Protein 4DUI (pdb70)

Structure (mmCIF, N/CA/C/O backbone):
data_4DUI
#
_entry.id   4DUI
#
_cell.length_a   43.400
_cell.length_b   43.400
_cell.length_c   143.120
_cell.angle_alpha   90.00
_cell.angle_beta   90.00
_cell.angle_gamma   90.00
#
_symmetry.space_group_name_H-M   'P 41 21 2'
#
loop_
_entity.id
_entity.type
_entity.pdbx_description
1 polymer 'DESIGNED ANKYRIN REPEAT PROTEIN (DARPIN) D1'
2 non-polymer (4S)-2-METHYL-2,4-PENTANEDIOL
3 non-polymer (4R)-2-METHYLPENTANE-2,4-DIOL
4 water water
#
loop_
_atom_site.group_PDB
_atom_site.id
_atom_site.type_symbol
_atom_site.label_atom_id
_atom_site.label_alt_id
_atom_site.label_comp_id
_atom_site.label_asym_id
_atom_site.label_entity_id
_atom_site.label_seq_id
_atom_site.pdbx_PDB_ins_code
_atom_site.Cartn_x
_atom_site.Cartn_y
_atom_site.Cartn_z
_atom_site.occupancy
_atom_site.B_iso_or_equiv
_atom_site.auth_seq_id
_atom_site.auth_comp_id
_atom_site.auth_asym_id
_atom_site.auth_atom_id
_atom_site.pdbx_PDB_model_num
ATOM 1 N N . HIS A 1 5 ? -3.075 34.890 -32.330 1.00 18.48 5 HIS A N 1
ATOM 2 C CA . HIS A 1 5 ? -4.169 34.838 -31.354 1.00 16.04 5 HIS A CA 1
ATOM 3 C C . HIS A 1 5 ? -4.912 33.497 -31.433 1.00 12.41 5 HIS A C 1
ATOM 4 O O . HIS A 1 5 ? -6.124 33.428 -31.331 1.00 12.14 5 HIS A O 1
ATOM 18 N N . HIS A 1 6 ? -4.161 32.434 -31.606 1.00 11.74 6 HIS A N 1
ATOM 19 C CA . HIS A 1 6 ? -4.724 31.088 -31.531 1.00 10.86 6 HIS A CA 1
ATOM 20 C C . HIS A 1 6 ? -4.749 30.585 -30.117 1.00 12.35 6 HIS A C 1
ATOM 21 O O . HIS A 1 6 ? -3.753 30.636 -29.426 1.00 15.49 6 HIS A O 1
ATOM 36 N N . HIS A 1 7 ? -5.886 30.082 -29.687 1.00 10.99 7 HIS A N 1
ATOM 37 C CA . HIS A 1 7 ? -6.026 29.475 -28.377 1.00 9.93 7 HIS A CA 1
ATOM 38 C C . HIS A 1 7 ? -5.954 27.947 -28.495 1.00 11.11 7 HIS A C 1
ATOM 39 O O . HIS A 1 7 ? -6.135 27.439 -29.571 1.00 9.93 7 HIS A O 1
ATOM 54 N N . HIS A 1 8 ? -5.717 27.257 -27.386 1.00 11.12 8 HIS A N 1
ATOM 55 C CA . HIS A 1 8 ? -5.401 25.827 -27.413 1.00 11.06 8 HIS A CA 1
ATOM 56 C C . HIS A 1 8 ? -6.013 25.130 -26.218 1.00 12.62 8 HIS A C 1
ATOM 57 O O . HIS A 1 8 ? -6.298 25.754 -25.187 1.00 14.18 8 HIS A O 1
ATOM 72 N N . HIS A 1 9 ? -6.181 23.817 -26.337 1.00 12.67 9 HIS A N 1
ATOM 73 C CA . HIS A 1 9 ? -6.573 23.001 -25.200 1.00 13.24 9 HIS A CA 1
ATOM 74 C C . HIS A 1 9 ? -5.554 23.139 -24.092 1.00 14.20 9 HIS A C 1
ATOM 75 O O . HIS A 1 9 ? -4.394 23.479 -24.328 1.00 15.83 9 HIS A O 1
ATOM 90 N N . HIS A 1 10 ? -5.999 22.849 -22.880 1.00 13.90 10 HIS A N 1
ATOM 91 C CA A HIS A 1 10 ? -5.133 22.897 -21.713 0.17 14.80 10 HIS A CA 1
ATOM 92 C CA B HIS A 1 10 ? -5.132 22.896 -21.718 0.83 14.59 10 HIS A CA 1
ATOM 93 C C . HIS A 1 10 ? -4.649 21.493 -21.364 1.00 13.96 10 HIS A C 1
ATOM 94 O O . HIS A 1 10 ? -5.337 20.738 -20.678 1.00 14.57 10 HIS A O 1
ATOM 121 N N . GLY A 1 11 ? -3.455 21.156 -21.848 1.00 15.00 11 GLY A N 1
ATOM 122 C CA . GLY A 1 11 ? -2.922 19.809 -21.742 1.00 14.50 11 GLY A CA 1
ATOM 123 C C . GLY A 1 11 ? -2.873 19.261 -20.330 1.00 14.71 11 GLY A C 1
ATOM 124 O O . GLY A 1 11 ? -3.218 18.092 -20.104 1.00 15.19 11 GLY A O 1
ATOM 128 N N . SER A 1 12 ? -2.423 20.072 -19.378 1.00 15.52 12 SER A N 1
ATOM 129 C CA . SER A 1 12 ? -2.341 19.614 -17.994 1.00 17.82 12 SER A CA 1
ATOM 130 C C . SER A 1 12 ? -3.709 19.241 -17.483 1.00 15.49 12 SER A C 1
ATOM 131 O O . SER A 1 12 ? -3.890 18.220 -16.833 1.00 15.98 12 SER A O 1
ATOM 139 N N . ASP A 1 13 ? -4.681 20.092 -17.775 1.00 14.15 13 ASP A N 1
ATOM 140 C CA . ASP A 1 13 ? -6.015 19.814 -17.341 1.00 14.10 13 ASP A CA 1
ATOM 141 C C . ASP A 1 13 ? -6.617 18.555 -17.988 1.00 13.24 13 ASP A C 1
ATOM 142 O O . ASP A 1 13 ? -7.297 17.772 -17.311 1.00 13.72 13 ASP A O 1
ATOM 151 N N . LEU A 1 14 ? -6.393 18.357 -19.288 1.00 11.60 14 LEU A N 1
ATOM 152 C CA . LEU A 1 14 ? -6.849 17.110 -19.922 1.00 11.80 14 LEU A CA 1
ATOM 153 C C . LEU A 1 14 ? -6.195 15.887 -19.305 1.00 10.93 14 LEU A C 1
ATOM 154 O O . LEU A 1 14 ? -6.846 14.861 -19.152 1.00 10.71 14 LEU A O 1
ATOM 170 N N . GLY A 1 15 ? -4.914 15.997 -18.939 1.00 10.58 15 GLY A N 1
ATOM 171 C CA . GLY A 1 15 ? -4.257 14.894 -18.241 1.00 10.58 15 GLY A CA 1
ATOM 172 C C . GLY A 1 15 ? -4.912 14.580 -16.905 1.00 10.17 15 GLY A C 1
ATOM 173 O O . GLY A 1 15 ? -5.097 13.402 -16.563 1.00 10.95 15 GLY A O 1
ATOM 177 N N . LYS A 1 16 ? -5.251 15.618 -16.143 1.00 11.23 16 LYS A N 1
ATOM 178 C CA . LYS A 1 16 ? -5.908 15.405 -14.867 1.00 12.61 16 LYS A CA 1
ATOM 179 C C . LYS A 1 16 ? -7.263 14.724 -15.060 1.00 12.01 16 LYS A C 1
ATOM 180 O O . LYS A 1 16 ? -7.629 13.839 -14.293 1.00 12.48 16 LYS A O 1
ATOM 199 N N . LYS A 1 17 ? -7.997 15.129 -16.089 1.00 12.07 17 LYS A N 1
ATOM 200 C CA . LYS A 1 17 ? -9.265 14.488 -16.376 1.00 11.47 17 LYS A CA 1
ATOM 201 C C . LYS A 1 17 ? -9.107 13.034 -16.780 1.00 10.11 17 LYS A C 1
ATOM 202 O O . LYS A 1 17 ? -9.920 12.200 -16.439 1.00 10.61 17 LYS A O 1
ATOM 221 N N . LEU A 1 18 ? -8.057 12.749 -17.537 1.00 8.77 18 LEU A N 1
ATOM 222 C CA . LEU A 1 18 ? -7.795 11.376 -17.962 1.00 8.64 18 LEU A CA 1
ATOM 223 C C . LEU A 1 18 ? -7.526 10.483 -16.736 1.00 8.29 18 LEU A C 1
ATOM 224 O O . LEU A 1 18 ? -8.003 9.365 -16.677 1.00 8.27 18 LEU A O 1
ATOM 240 N N . LEU A 1 19 ? -6.773 10.983 -15.756 1.00 8.60 19 LEU A N 1
ATOM 241 C CA . LEU A 1 19 ? -6.546 10.272 -14.510 1.00 8.82 19 LEU A CA 1
ATOM 242 C C . LEU A 1 19 ? -7.874 9.992 -13.820 1.00 9.30 19 LEU A C 1
ATOM 243 O O . LEU A 1 19 ? -8.126 8.874 -13.354 1.00 9.36 19 LEU A O 1
ATOM 259 N N . GLU A 1 20 ? -8.735 11.006 -13.752 1.00 8.71 20 GLU A N 1
ATOM 260 C CA . GLU A 1 20 ? -10.057 10.830 -13.135 1.00 9.03 20 GLU A CA 1
ATOM 261 C C . GLU A 1 20 ? -10.898 9.766 -13.855 1.00 8.74 20 GLU A C 1
ATOM 262 O O . GLU A 1 20 ? -11.517 8.905 -13.220 1.00 9.28 20 GLU A O 1
ATOM 274 N N . ALA A 1 21 ? -10.915 9.827 -15.189 1.00 8.34 21 ALA A N 1
ATOM 275 C CA . ALA A 1 21 ? -11.710 8.859 -15.967 1.00 8.20 21 ALA A CA 1
ATOM 276 C C . ALA A 1 21 ? -11.169 7.444 -15.804 1.00 7.77 21 ALA A C 1
ATOM 277 O O . ALA A 1 21 ? -11.942 6.489 -15.722 1.00 8.70 21 ALA A O 1
ATOM 284 N N . ALA A 1 22 ? -9.848 7.296 -15.771 1.00 7.62 22 ALA A N 1
ATOM 285 C CA . ALA A 1 22 ? -9.234 5.982 -15.688 1.00 8.40 22 ALA A CA 1
ATOM 286 C C . ALA A 1 22 ? -9.532 5.329 -14.336 1.00 8.71 22 ALA A C 1
ATOM 287 O O . ALA A 1 22 ? -9.750 4.121 -14.269 1.00 10.42 22 ALA A O 1
ATOM 294 N N . ARG A 1 23 ? -9.508 6.095 -13.244 1.00 8.31 23 ARG A N 1
ATOM 295 C CA . ARG A 1 23 ? -9.822 5.528 -11.947 1.00 8.94 23 ARG A CA 1
ATOM 296 C C . ARG A 1 23 ? -11.305 5.202 -11.777 1.00 9.18 23 ARG A C 1
ATOM 297 O O . ARG A 1 23 ? -11.632 4.210 -11.126 1.00 9.29 23 ARG A O 1
ATOM 318 N N . ALA A 1 24 ? -12.184 6.010 -12.366 1.00 9.32 24 ALA A N 1
ATOM 319 C CA . ALA A 1 24 ? -13.612 5.874 -12.177 1.00 10.08 24 ALA A CA 1
ATOM 320 C C . ALA A 1 24 ? -14.252 4.885 -13.128 1.00 10.53 24 ALA A C 1
ATOM 321 O O . ALA A 1 24 ? -15.398 4.524 -12.925 1.00 12.97 24 ALA A O 1
ATOM 328 N N . GLY A 1 25 ? -13.539 4.434 -14.153 1.00 9.17 25 GLY A N 1
ATOM 329 C CA . GLY A 1 25 ? -14.119 3.496 -15.097 1.00 9.66 25 GLY A CA 1
ATOM 330 C C . GLY A 1 25 ? -14.943 4.147 -16.201 1.00 9.36 25 GLY A C 1
ATOM 331 O O . GLY A 1 25 ? -15.797 3.516 -16.791 1.00 11.13 25 GLY A O 1
ATOM 335 N N . GLN A 1 26 ? -14.603 5.393 -16.518 1.00 8.67 26 GLN A N 1
ATOM 336 C CA . GLN A 1 26 ? -15.319 6.186 -17.558 1.00 9.27 26 GLN A CA 1
ATOM 337 C C . GLN A 1 26 ? -14.624 5.893 -18.906 1.00 9.25 26 GLN A C 1
ATOM 338 O O . GLN A 1 26 ? -13.775 6.664 -19.388 1.00 9.67 26 GLN A O 1
ATOM 352 N N . ASP A 1 27 ? -14.957 4.738 -19.475 1.00 10.08 27 ASP A N 1
ATOM 353 C CA A ASP A 1 27 ? -14.319 4.164 -20.669 0.33 10.83 27 ASP A CA 1
ATOM 354 C CA B ASP A 1 27 ? -14.191 4.245 -20.614 0.67 10.16 27 ASP A CA 1
ATOM 355 C C . ASP A 1 27 ? -14.308 5.108 -21.863 1.00 10.20 27 ASP A C 1
ATOM 356 O O . ASP A 1 27 ? -13.290 5.321 -22.532 1.00 10.79 27 ASP A O 1
ATOM 373 N N . ASP A 1 28 ? -15.475 5.631 -22.178 1.00 10.14 28 ASP A N 1
ATOM 374 C CA . ASP A 1 28 ? -15.561 6.517 -23.330 1.00 10.75 28 ASP A CA 1
ATOM 375 C C . ASP A 1 28 ? -14.800 7.803 -23.118 1.00 10.40 28 ASP A C 1
ATOM 376 O O . ASP A 1 28 ? -14.151 8.301 -24.030 1.00 11.76 28 ASP A O 1
ATOM 385 N N . GLU A 1 29 ? -14.854 8.345 -21.917 1.00 10.02 29 GLU A N 1
ATOM 386 C CA A GLU A 1 29 ? -14.116 9.556 -21.633 0.33 10.42 29 GLU A CA 1
ATOM 387 C CA B GLU A 1 29 ? -14.091 9.575 -21.634 0.67 10.49 29 GLU A CA 1
ATOM 388 C C . GLU A 1 29 ? -12.608 9.344 -21.806 1.00 9.57 29 GLU A C 1
ATOM 389 O O . GLU A 1 29 ? -11.898 10.229 -22.281 1.00 10.76 29 GLU A O 1
ATOM 410 N N . VAL A 1 30 ? -12.108 8.169 -21.439 1.00 9.01 30 VAL A N 1
ATOM 411 C CA . VAL A 1 30 ? -10.683 7.882 -21.660 1.00 9.26 30 VAL A CA 1
ATOM 412 C C . VAL A 1 30 ? -10.313 8.071 -23.132 1.00 10.22 30 VAL A C 1
ATOM 413 O O . VAL A 1 30 ? -9.322 8.740 -23.466 1.00 11.28 30 VAL A O 1
ATOM 426 N N A ARG A 1 31 ? -11.137 7.500 -24.010 0.66 11.47 31 ARG A N 1
ATOM 427 N N C ARG A 1 31 ? -11.099 7.499 -24.034 0.34 10.57 31 ARG A N 1
ATOM 428 C CA A ARG A 1 31 ? -10.921 7.573 -25.454 0.66 13.33 31 ARG A CA 1
ATOM 429 C CA C ARG A 1 31 ? -10.796 7.649 -25.451 0.34 10.83 31 ARG A CA 1
ATOM 430 C C A ARG A 1 31 ? -11.037 9.005 -25.988 0.66 12.25 31 ARG A C 1
ATOM 431 C C C ARG A 1 31 ? -10.932 9.107 -25.890 0.34 9.96 31 ARG A C 1
ATOM 432 O O A ARG A 1 31 ? -10.244 9.429 -26.829 0.66 15.00 31 ARG A O 1
ATOM 433 O O C ARG A 1 31 ? -10.053 9.646 -26.564 0.34 9.63 31 ARG A O 1
ATOM 474 N N . ILE A 1 32 ? -12.034 9.739 -25.503 1.00 10.80 32 ILE A N 1
ATOM 475 C CA A ILE A 1 32 ? -12.280 11.109 -25.940 0.52 11.03 32 ILE A CA 1
ATOM 476 C CA B ILE A 1 32 ? -12.325 11.122 -25.879 0.48 10.91 32 ILE A CA 1
ATOM 477 C C . ILE A 1 32 ? -11.171 12.037 -25.485 1.00 10.39 32 ILE A C 1
ATOM 478 O O . ILE A 1 32 ? -10.741 12.920 -26.249 1.00 11.85 32 ILE A O 1
ATOM 509 N N . LEU A 1 33 ? -10.709 11.876 -24.253 1.00 10.47 33 LEU A N 1
ATOM 510 C CA . LEU A 1 33 ? -9.675 12.774 -23.738 1.00 11.23 33 LEU A CA 1
ATOM 511 C C . LEU A 1 33 ? -8.383 12.629 -24.494 1.00 13.08 33 LEU A C 1
ATOM 512 O O . LEU A 1 33 ? -7.721 13.626 -24.835 1.00 13.74 33 LEU A O 1
ATOM 528 N N . MET A 1 34 ? -7.996 11.383 -24.773 1.00 13.58 34 MET A N 1
ATOM 529 C CA . MET A 1 34 ? -6.784 11.183 -25.559 1.00 14.71 34 MET A CA 1
ATOM 530 C C . MET A 1 34 ? -6.945 11.721 -26.984 1.00 16.53 34 MET A C 1
ATOM 531 O O . MET A 1 34 ? -5.997 12.284 -27.528 1.00 18.36 34 MET A O 1
ATOM 545 N N . ALA A 1 35 ? -8.129 11.581 -27.583 1.00 16.67 35 ALA A N 1
ATOM 546 C CA . ALA A 1 35 ? -8.373 12.100 -28.928 1.00 18.12 35 ALA A CA 1
ATOM 547 C C . ALA A 1 35 ? -8.160 13.603 -28.963 1.00 19.05 35 ALA A C 1
ATOM 548 O O . ALA A 1 35 ? -7.766 14.151 -29.998 1.00 21.58 35 ALA A O 1
ATOM 555 N N . ASN A 1 36 ? -8.425 14.272 -27.844 1.00 17.29 36 ASN A N 1
ATOM 556 C CA A ASN A 1 36 ? -8.302 15.726 -27.742 0.84 16.72 36 ASN A CA 1
ATOM 557 C CA B ASN A 1 36 ? -8.290 15.725 -27.757 0.16 18.43 36 ASN A CA 1
ATOM 558 C C . ASN A 1 36 ? -6.925 16.167 -27.236 1.00 18.35 36 ASN A C 1
ATOM 559 O O . ASN A 1 36 ? -6.710 17.367 -26.976 1.00 20.42 36 ASN A O 1
ATOM 578 N N . GLY A 1 37 ? -6.012 15.204 -27.055 1.00 19.42 37 GLY A N 1
ATOM 579 C CA . GLY A 1 37 ? -4.624 15.525 -26.757 1.00 19.82 37 GLY A CA 1
ATOM 580 C C . GLY A 1 37 ? -4.109 15.101 -25.406 1.00 18.19 37 GLY A C 1
ATOM 581 O O . GLY A 1 37 ? -2.930 15.350 -25.137 1.00 19.76 37 GLY A O 1
ATOM 585 N N . ALA A 1 38 ? -4.915 14.475 -24.557 1.00 16.32 38 ALA A N 1
ATOM 586 C CA . ALA A 1 38 ? -4.418 14.092 -23.240 1.00 13.85 38 ALA A CA 1
ATOM 587 C C . ALA A 1 38 ? -3.259 13.103 -23.375 1.00 12.20 38 ALA A C 1
ATOM 588 O O . ALA A 1 38 ? -3.300 12.177 -24.169 1.00 14.65 38 ALA A O 1
ATOM 595 N N . ASP A 1 39 ? -2.241 13.288 -22.543 1.00 10.45 39 ASP A N 1
ATOM 596 C CA . ASP A 1 39 ? -1.086 12.416 -22.461 1.00 10.14 39 ASP A CA 1
ATOM 597 C C . ASP A 1 39 ? -1.492 11.067 -21.859 1.00 8.71 39 ASP A C 1
ATOM 598 O O . ASP A 1 39 ? -1.945 11.014 -20.711 1.00 8.72 39 ASP A O 1
ATOM 607 N N . VAL A 1 40 ? -1.303 9.981 -22.615 1.00 8.45 40 VAL A N 1
ATOM 608 C CA . VAL A 1 40 ? -1.649 8.635 -22.156 1.00 7.95 40 VAL A CA 1
ATOM 609 C C . VAL A 1 40 ? -0.915 8.288 -20.863 1.00 8.54 40 VAL A C 1
ATOM 610 O O . VAL A 1 40 ? -1.400 7.446 -20.097 1.00 8.19 40 VAL A O 1
ATOM 623 N N . ASN A 1 41 ? 0.251 8.918 -20.655 1.00 7.79 41 ASN A N 1
ATOM 624 C CA . ASN A 1 41 ? 1.074 8.701 -19.470 1.00 8.63 41 ASN A CA 1
ATOM 625 C C . ASN A 1 41 ? 1.032 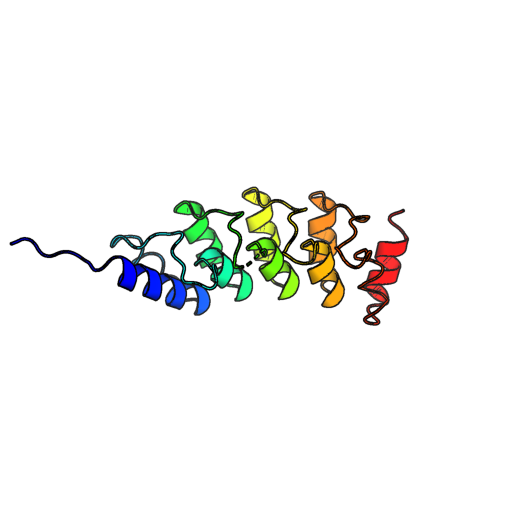9.867 -18.489 1.00 8.77 41 ASN A C 1
ATOM 626 O O . ASN A 1 41 ? 1.957 10.041 -17.708 1.00 10.26 41 ASN A O 1
ATOM 637 N N . ALA A 1 42 ? -0.046 10.627 -18.491 1.00 8.88 42 ALA A N 1
ATOM 638 C CA . ALA A 1 42 ? -0.223 11.744 -17.562 1.00 9.64 42 ALA A CA 1
ATOM 639 C C . ALA A 1 42 ? -0.007 11.318 -16.121 1.00 8.74 42 ALA A C 1
ATOM 640 O O . ALA A 1 42 ? -0.344 10.200 -15.748 1.00 9.86 42 ALA A O 1
ATOM 647 N N . THR A 1 43 ? 0.463 12.233 -15.286 1.00 9.12 43 THR A N 1
ATOM 648 C CA . THR A 1 43 ? 0.507 11.939 -13.863 1.00 9.62 43 THR A CA 1
ATOM 649 C C . THR A 1 43 ? 0.570 13.208 -13.052 1.00 10.64 43 THR A C 1
ATOM 650 O O . THR A 1 43 ? 0.507 14.309 -13.592 1.00 13.47 43 THR A O 1
ATOM 661 N N . ASP A 1 44 ? 0.654 13.023 -11.748 1.00 10.71 44 ASP A N 1
ATOM 662 C CA . ASP A 1 44 ? 0.784 14.105 -10.790 1.00 11.25 44 ASP A CA 1
ATOM 663 C C . ASP A 1 44 ? 1.951 13.691 -9.893 1.00 10.96 44 ASP A C 1
ATOM 664 O O . ASP A 1 44 ? 2.672 12.754 -10.224 1.00 9.76 44 ASP A O 1
ATOM 673 N N . ALA A 1 45 ? 2.134 14.365 -8.762 1.00 10.89 45 ALA A N 1
ATOM 674 C CA . ALA A 1 45 ? 3.309 14.079 -7.953 1.00 11.35 45 ALA A CA 1
ATOM 675 C C . ALA A 1 45 ? 3.297 12.693 -7.334 1.00 10.99 45 ALA A C 1
ATOM 676 O O . ALA A 1 45 ? 4.330 12.260 -6.838 1.00 12.93 45 ALA A O 1
ATOM 683 N N . SER A 1 46 ? 2.170 11.979 -7.372 1.00 8.71 46 SER A N 1
ATOM 684 C CA . SER A 1 46 ? 2.140 10.599 -6.902 1.00 8.79 46 SER A CA 1
ATOM 685 C C . SER A 1 46 ? 2.820 9.627 -7.870 1.00 7.55 46 SER A C 1
ATOM 686 O O . SER A 1 46 ? 3.187 8.514 -7.503 1.00 8.47 46 SER A O 1
ATOM 694 N N . GLY A 1 47 ? 2.899 10.010 -9.140 1.00 8.27 47 GLY A N 1
ATOM 695 C CA . GLY A 1 47 ? 3.382 9.118 -10.179 1.00 8.27 47 GLY A CA 1
ATOM 696 C C . GLY A 1 47 ? 2.380 8.070 -10.642 1.00 8.30 47 GLY A C 1
ATOM 697 O O . GLY A 1 47 ? 2.745 7.233 -11.475 1.00 8.63 47 GLY A O 1
ATOM 701 N N . LEU A 1 48 ? 1.142 8.074 -10.154 1.00 7.84 48 LEU A N 1
ATOM 702 C CA . LEU A 1 48 ? 0.110 7.153 -10.652 1.00 7.93 48 LEU A CA 1
ATOM 703 C C . LEU A 1 48 ? -0.339 7.680 -12.020 1.00 8.09 48 LEU A C 1
ATOM 704 O O . LEU A 1 48 ? -0.828 8.797 -12.152 1.00 10.09 48 LEU A O 1
ATOM 720 N N . THR A 1 49 ? -0.107 6.876 -13.039 1.00 6.97 49 THR A N 1
ATOM 721 C CA . THR A 1 49 ? -0.549 7.142 -14.402 1.00 6.89 49 THR A CA 1
ATOM 722 C C . THR A 1 49 ? -1.974 6.607 -14.607 1.00 6.77 49 THR A C 1
ATOM 723 O O . THR A 1 49 ? -2.496 5.872 -13.769 1.00 7.10 49 THR A O 1
ATOM 734 N N . PRO A 1 50 ? -2.581 6.928 -15.755 1.00 6.98 50 PRO A N 1
ATOM 735 C CA . PRO A 1 50 ? -3.903 6.348 -16.007 1.00 7.10 50 PRO A CA 1
ATOM 736 C C . PRO A 1 50 ? -3.858 4.817 -15.944 1.00 6.04 50 PRO A C 1
ATOM 737 O O . PRO A 1 50 ? -4.799 4.187 -15.458 1.00 7.05 50 PRO A O 1
ATOM 748 N N . LEU A 1 51 ? -2.801 4.206 -16.459 1.00 6.43 51 LEU A N 1
ATOM 749 C CA . LEU A 1 51 ? -2.694 2.744 -16.420 1.00 6.92 51 LEU A CA 1
ATOM 750 C C . LEU A 1 51 ? -2.565 2.217 -14.974 1.00 6.51 51 LEU A C 1
ATOM 751 O O . LEU A 1 51 ? -3.170 1.197 -14.639 1.00 7.02 51 LEU A O 1
ATOM 767 N N . HIS A 1 52 ? -1.776 2.889 -14.136 1.00 6.17 52 HIS A N 1
ATOM 768 C CA . HIS A 1 52 ? -1.760 2.509 -12.726 1.00 6.36 52 HIS A CA 1
ATOM 769 C C . HIS A 1 52 ? -3.154 2.521 -12.136 1.00 6.95 52 HIS A C 1
ATOM 770 O O . HIS A 1 52 ? -3.519 1.633 -11.369 1.00 6.89 52 HIS A O 1
ATOM 785 N N . LEU A 1 53 ? -3.918 3.575 -12.428 1.00 6.78 53 LEU A N 1
ATOM 786 C CA . LEU A 1 53 ? -5.240 3.729 -11.828 1.00 6.72 53 LEU A CA 1
ATOM 787 C C . LEU A 1 53 ? -6.230 2.703 -12.371 1.00 6.88 53 LEU A C 1
ATOM 788 O O . LEU A 1 53 ? -6.994 2.114 -11.618 1.00 7.59 53 LEU A O 1
ATOM 804 N N . ALA A 1 54 ? -6.231 2.493 -13.687 1.00 6.40 54 ALA A N 1
ATOM 805 C CA . ALA A 1 54 ? -7.112 1.484 -14.248 1.00 7.00 54 ALA A CA 1
ATOM 806 C C . ALA A 1 54 ? -6.806 0.085 -13.705 1.00 6.90 54 ALA A C 1
ATOM 807 O O . ALA A 1 54 ? -7.693 -0.734 -13.498 1.00 7.47 54 ALA A O 1
ATOM 814 N N . ALA A 1 55 ? -5.515 -0.189 -13.482 1.00 6.49 55 ALA A N 1
ATOM 815 C CA . ALA A 1 55 ? -5.081 -1.495 -12.955 1.00 6.97 55 ALA A CA 1
ATOM 816 C C . ALA A 1 55 ? -5.468 -1.637 -11.480 1.00 7.52 55 ALA A C 1
ATOM 817 O O . ALA A 1 55 ? -5.887 -2.708 -11.056 1.00 9.44 55 ALA A O 1
ATOM 824 N N . THR A 1 56 ? -5.342 -0.561 -10.711 1.00 6.66 56 THR A N 1
ATOM 825 C CA . THR A 1 56 ? -5.735 -0.561 -9.293 1.00 6.29 56 THR A CA 1
ATOM 826 C C . THR A 1 56 ? -7.234 -0.820 -9.136 1.00 7.35 56 THR A C 1
ATOM 827 O O . THR A 1 56 ? -7.671 -1.626 -8.298 1.00 7.76 56 THR A O 1
ATOM 838 N N . TYR A 1 57 ? -8.013 -0.148 -9.983 1.00 7.35 57 TYR A N 1
ATOM 839 C CA . TYR A 1 57 ? -9.463 -0.067 -9.823 1.00 7.64 57 TYR A CA 1
ATOM 840 C C . TYR A 1 57 ? -10.234 -1.036 -10.722 1.00 7.69 57 TYR A C 1
ATOM 841 O O . TYR A 1 57 ? -11.459 -1.023 -10.749 1.00 8.95 57 TYR A O 1
ATOM 859 N N . GLY A 1 58 ? -9.508 -1.932 -11.392 1.00 7.55 58 GLY A N 1
ATOM 860 C CA . GLY A 1 58 ? -10.144 -3.077 -12.010 1.00 8.30 58 GLY A CA 1
ATOM 861 C C . GLY A 1 58 ? -10.809 -2.836 -13.352 1.00 7.75 58 GLY A C 1
ATOM 862 O O . GLY A 1 58 ? -11.707 -3.593 -13.731 1.00 9.73 58 GLY A O 1
ATOM 866 N N . HIS A 1 59 ? -10.399 -1.805 -14.096 1.00 7.11 59 HIS A N 1
ATOM 867 C CA . HIS A 1 59 ? -11.094 -1.412 -15.335 1.00 7.15 59 HIS A CA 1
ATOM 868 C C . HIS A 1 59 ? -10.381 -2.030 -16.536 1.00 7.61 59 HIS A C 1
ATOM 869 O O . HIS A 1 59 ? -9.496 -1.414 -17.130 1.00 7.97 59 HIS A O 1
ATOM 884 N N . LEU A 1 60 ? -10.817 -3.231 -16.905 1.00 7.63 60 LEU A N 1
ATOM 885 C CA . LEU A 1 60 ? -10.136 -4.020 -17.938 1.00 7.71 60 LEU A CA 1
ATOM 886 C C . LEU A 1 60 ? -10.147 -3.326 -19.303 1.00 7.58 60 LEU A C 1
ATOM 887 O O . LEU A 1 60 ? -9.110 -3.233 -19.961 1.00 8.33 60 LEU A O 1
ATOM 903 N N . GLU A 1 61 ? -11.320 -2.848 -19.718 1.00 7.53 61 GLU A N 1
ATOM 904 C CA . GLU A 1 61 ? -11.419 -2.181 -21.012 1.00 7.89 61 GLU A CA 1
ATOM 905 C C . GLU A 1 61 ? -10.466 -0.993 -21.064 1.00 7.46 61 GLU A C 1
ATOM 906 O O . GLU A 1 61 ? -9.768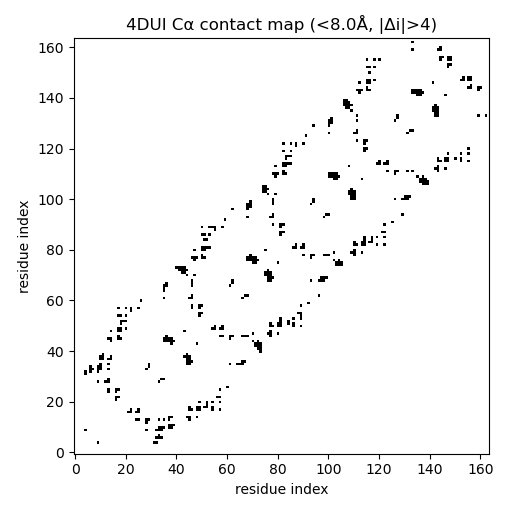 -0.781 -22.056 1.00 7.90 61 GLU A O 1
ATOM 918 N N . ILE A 1 62 ? -10.438 -0.185 -20.004 1.00 6.92 62 ILE A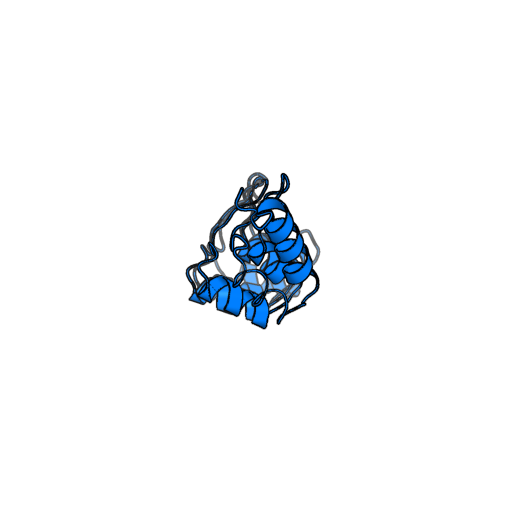 N 1
ATOM 919 C CA . ILE A 1 62 ? -9.561 0.968 -19.983 1.00 7.16 62 ILE A CA 1
ATOM 920 C C . ILE A 1 62 ? -8.087 0.573 -20.031 1.00 6.95 62 ILE A C 1
ATOM 921 O O . ILE A 1 62 ? -7.290 1.201 -20.731 1.00 7.63 62 ILE A O 1
ATOM 937 N N . VAL A 1 63 ? -7.698 -0.475 -19.318 1.00 7.33 63 VAL A N 1
ATOM 938 C CA . VAL A 1 63 ? -6.328 -0.982 -19.408 1.00 6.58 63 VAL A CA 1
ATOM 939 C C . VAL A 1 63 ? -5.978 -1.275 -20.880 1.00 7.73 63 VAL A C 1
ATOM 940 O O . VAL A 1 63 ? -4.899 -0.884 -21.363 1.00 7.70 63 VAL A O 1
ATOM 953 N N . GLU A 1 64 ? -6.868 -1.966 -21.573 1.00 7.45 64 GLU A N 1
ATOM 954 C CA . GLU A 1 64 ? -6.636 -2.295 -22.974 1.00 8.56 64 GLU A CA 1
ATOM 955 C C . GLU A 1 64 ? -6.539 -1.055 -23.859 1.00 9.14 64 GLU A C 1
ATOM 956 O O . GLU A 1 64 ? -5.657 -0.967 -24.719 1.00 9.31 64 GLU A O 1
ATOM 968 N N . VAL A 1 65 ? -7.449 -0.115 -23.677 1.00 8.64 65 VAL A N 1
ATOM 969 C CA . VAL A 1 65 ? -7.441 1.105 -24.474 1.00 9.17 65 VAL A CA 1
ATOM 970 C C . VAL A 1 65 ? -6.161 1.917 -24.230 1.00 8.08 65 VAL A C 1
ATOM 971 O O . VAL A 1 65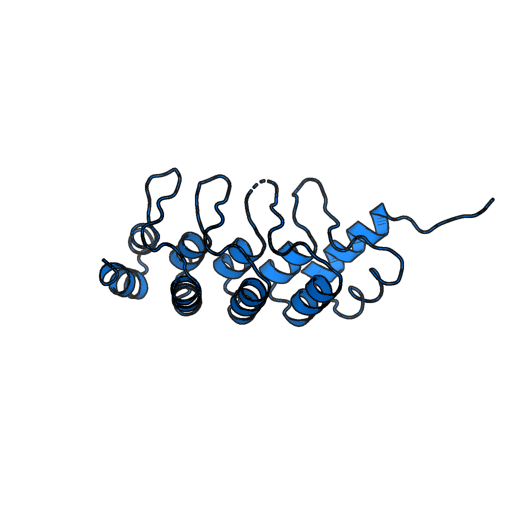 ? -5.531 2.418 -25.177 1.00 8.47 65 VAL A O 1
ATOM 984 N N . LEU A 1 66 ? -5.766 2.066 -22.967 1.00 7.44 66 LEU A N 1
ATOM 985 C CA . LEU A 1 66 ? -4.551 2.819 -22.676 1.00 7.20 66 LEU A CA 1
ATOM 986 C C . LEU A 1 66 ? -3.323 2.145 -23.299 1.00 7.78 66 LEU A C 1
ATOM 987 O O . LEU A 1 66 ? -2.473 2.823 -23.871 1.00 8.29 66 LEU A O 1
ATOM 1003 N N . LEU A 1 67 ? -3.212 0.818 -23.187 1.00 7.63 67 LEU A N 1
ATOM 1004 C CA . LEU A 1 67 ? -2.069 0.120 -23.784 1.00 8.27 67 LEU A CA 1
ATOM 1005 C C . LEU A 1 67 ? -2.051 0.322 -25.296 1.00 8.90 67 LEU A C 1
ATOM 1006 O O . LEU A 1 67 ? -0.985 0.538 -25.878 1.00 10.05 67 LEU A O 1
ATOM 1022 N N . LYS A 1 68 ? -3.217 0.264 -25.943 1.00 8.92 68 LYS A N 1
ATOM 1023 C CA . LYS A 1 68 ? -3.286 0.458 -27.400 1.00 9.37 68 LYS A CA 1
ATOM 1024 C C . LYS A 1 68 ? -2.786 1.843 -27.786 1.00 9.90 68 LYS A C 1
ATOM 1025 O O . LYS A 1 68 ? -2.220 2.024 -28.857 1.00 10.91 68 LYS A O 1
ATOM 1044 N N . HIS A 1 69 ? -3.020 2.827 -26.920 1.00 9.58 69 HIS A N 1
ATOM 1045 C CA . HIS A 1 69 ? -2.595 4.189 -27.156 1.00 10.31 69 HIS A CA 1
ATOM 1046 C C . HIS A 1 69 ? -1.208 4.510 -26.639 1.00 11.19 69 HIS A C 1
ATOM 1047 O O . HIS A 1 69 ? -0.833 5.680 -26.564 1.00 12.85 69 HIS A O 1
ATOM 1062 N N . GLY A 1 70 ? -0.427 3.494 -26.268 1.00 10.96 70 GLY A N 1
ATOM 1063 C CA . GLY A 1 70 ? 0.974 3.706 -25.939 1.00 11.31 70 GLY A CA 1
ATOM 1064 C C . GLY A 1 70 ? 1.297 3.887 -24.459 1.00 10.46 70 GLY A C 1
ATOM 1065 O O . GLY A 1 70 ? 2.406 4.319 -24.140 1.00 12.48 70 GLY A O 1
ATOM 1069 N N . ALA A 1 71 ? 0.400 3.527 -23.560 1.00 8.68 71 ALA A N 1
ATOM 1070 C CA . ALA A 1 71 ? 0.739 3.599 -22.133 1.00 8.05 71 ALA A CA 1
ATOM 1071 C C . ALA A 1 71 ? 1.960 2.766 -21.814 1.00 8.47 71 ALA A C 1
ATOM 1072 O O . ALA A 1 71 ? 2.149 1.679 -22.363 1.00 9.18 71 ALA A O 1
ATOM 1079 N N . ASP A 1 72 ? 2.788 3.258 -20.895 1.00 8.33 72 ASP A N 1
ATOM 1080 C CA . ASP A 1 72 ? 3.965 2.528 -20.451 1.00 7.88 72 ASP A CA 1
ATOM 1081 C C . ASP A 1 72 ? 3.540 1.443 -19.458 1.00 7.58 72 ASP A C 1
ATOM 1082 O O . ASP A 1 72 ? 3.154 1.711 -18.323 1.00 8.10 72 ASP A O 1
ATOM 1091 N N . VAL A 1 73 ? 3.639 0.197 -19.898 1.00 7.88 73 VAL A N 1
ATOM 1092 C CA . VAL A 1 73 ? 3.201 -0.944 -19.096 1.00 7.58 73 VAL A CA 1
ATOM 1093 C C . VAL A 1 73 ? 4.000 -1.079 -17.796 1.00 6.96 73 VAL A C 1
ATOM 1094 O O . VAL A 1 73 ? 3.528 -1.677 -16.826 1.00 8.28 73 VAL A O 1
ATOM 1107 N N . ASN A 1 74 ? 5.246 -0.571 -17.810 1.00 7.21 74 ASN A N 1
ATOM 1108 C CA . ASN A 1 74 ? 6.147 -0.661 -16.680 1.00 8.03 74 ASN A CA 1
ATOM 1109 C C . ASN A 1 74 ? 6.421 0.714 -16.055 1.00 8.14 74 ASN A C 1
ATOM 1110 O O . ASN A 1 74 ? 7.465 0.927 -15.427 1.00 9.91 74 ASN A O 1
ATOM 1121 N N . ALA A 1 75 ? 5.457 1.624 -16.144 1.00 7.74 75 ALA A N 1
ATOM 1122 C CA . ALA A 1 75 ? 5.564 2.896 -15.432 1.00 8.14 75 ALA A CA 1
ATOM 1123 C C . ALA A 1 75 ? 5.713 2.652 -13.935 1.00 7.97 75 ALA A C 1
ATOM 1124 O O . ALA A 1 75 ? 5.113 1.737 -13.387 1.00 8.42 75 ALA A O 1
ATOM 1131 N N . ILE A 1 76 ? 6.482 3.504 -13.278 1.00 8.14 76 ILE A N 1
ATOM 1132 C CA A ILE A 1 76 ? 6.635 3.398 -11.813 0.55 7.64 76 ILE A CA 1
ATOM 1133 C CA B ILE A 1 76 ? 6.725 3.409 -11.852 0.45 7.43 76 ILE A CA 1
ATOM 1134 C C . ILE A 1 76 ? 6.194 4.683 -11.149 1.00 7.02 76 ILE A C 1
ATOM 1135 O O . ILE A 1 76 ? 6.431 5.800 -11.626 1.00 8.33 76 ILE A O 1
ATOM 1166 N N . ASP A 1 77 ? 5.509 4.530 -10.026 1.00 7.14 77 ASP A N 1
ATOM 1167 C CA . ASP A 1 77 ? 5.047 5.680 -9.263 1.00 7.54 77 ASP A CA 1
ATOM 1168 C C . ASP A 1 77 ? 6.032 6.033 -8.148 1.00 6.82 77 ASP A C 1
ATOM 1169 O O . ASP A 1 77 ? 7.141 5.503 -8.112 1.00 7.30 77 ASP A O 1
ATOM 1178 N N . ILE A 1 78 ? 5.658 6.971 -7.280 1.00 7.06 78 ILE A N 1
ATOM 1179 C CA . ILE A 1 78 ? 6.611 7.443 -6.268 1.00 7.80 78 ILE A CA 1
ATOM 1180 C C . ILE A 1 78 ? 6.988 6.346 -5.286 1.00 8.16 78 ILE A C 1
ATOM 1181 O O . ILE A 1 78 ? 8.042 6.404 -4.676 1.00 10.25 78 ILE A O 1
ATOM 1215 N N . GLY A 1 80 ? 7.500 3.305 -6.248 1.00 7.57 80 GLY A N 1
ATOM 1216 C CA . GLY A 1 80 ? 8.148 2.279 -7.023 1.00 8.32 80 GLY A CA 1
ATOM 1217 C C . GLY A 1 80 ? 7.210 1.222 -7.596 1.00 7.13 80 GLY A C 1
ATOM 1218 O O . GLY A 1 80 ? 7.695 0.243 -8.198 1.00 8.67 80 GLY A O 1
ATOM 1222 N N . SER A 1 81 ? 5.897 1.408 -7.454 1.00 6.89 81 SER A N 1
ATOM 1223 C CA . SER A 1 81 ? 4.944 0.407 -7.916 1.00 6.50 81 SER A CA 1
ATOM 1224 C C . SER A 1 81 ? 4.717 0.542 -9.406 1.00 6.64 81 SER A C 1
ATOM 1225 O O . SER A 1 81 ? 4.570 1.652 -9.917 1.00 7.32 81 SER A O 1
ATOM 1233 N N . THR A 1 82 ? 4.625 -0.591 -10.077 1.00 7.00 82 THR A N 1
ATOM 1234 C CA . THR A 1 82 ? 4.165 -0.663 -11.456 1.00 6.67 82 THR A CA 1
ATOM 1235 C C . THR A 1 82 ? 2.669 -1.004 -11.467 1.00 6.50 82 THR A C 1
ATOM 1236 O O . THR A 1 82 ? 2.081 -1.411 -10.452 1.00 7.10 82 THR A O 1
ATOM 1247 N N . PRO A 1 83 ? 2.018 -0.863 -12.638 1.00 6.92 83 PRO A N 1
ATOM 1248 C CA . PRO A 1 83 ? 0.607 -1.276 -12.706 1.00 7.01 83 PRO A CA 1
ATOM 1249 C C . PRO A 1 83 ? 0.384 -2.727 -12.274 1.00 7.18 83 PRO A C 1
ATOM 1250 O O . PRO A 1 83 ? -0.626 -3.035 -11.635 1.00 7.11 83 PRO A O 1
ATOM 1261 N N . LEU A 1 84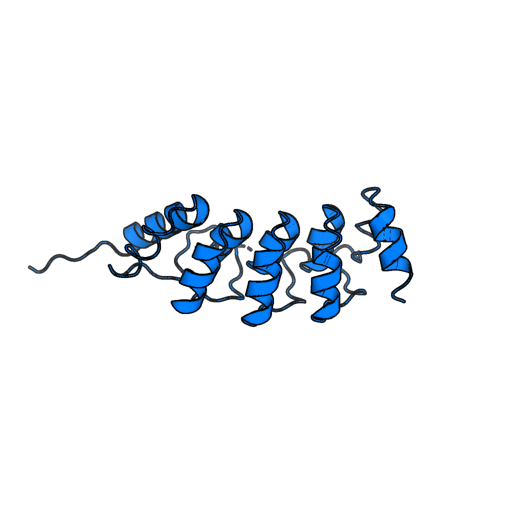 ? 1.333 -3.606 -12.604 1.00 6.58 84 LEU A N 1
ATOM 1262 C CA . LEU A 1 84 ? 1.213 -5.015 -12.251 1.00 6.64 84 LEU A CA 1
ATOM 1263 C C . LEU A 1 84 ? 1.222 -5.183 -10.719 1.00 6.60 84 LEU A C 1
ATOM 1264 O O . LEU A 1 84 ? 0.494 -6.000 -10.195 1.00 7.05 84 LEU A O 1
ATOM 1280 N N . HIS A 1 85 ? 2.088 -4.448 -10.000 1.00 6.52 85 HIS A N 1
ATOM 1281 C CA . HIS A 1 85 ? 2.042 -4.490 -8.541 1.00 6.89 85 HIS A CA 1
ATOM 1282 C C . HIS A 1 85 ? 0.625 -4.229 -8.036 1.00 6.81 85 HIS A C 1
ATOM 1283 O O . HIS A 1 85 ? 0.145 -4.890 -7.127 1.00 6.97 85 HIS A O 1
ATOM 1298 N N . LEU A 1 86 ? 0.002 -3.181 -8.556 1.00 7.00 86 LEU A N 1
ATOM 1299 C CA . LEU A 1 86 ? -1.272 -2.713 -8.046 1.00 6.87 86 LEU A CA 1
ATOM 1300 C C . LEU A 1 86 ? -2.415 -3.654 -8.394 1.00 7.22 86 LEU A C 1
ATOM 1301 O O . LEU A 1 86 ? -3.264 -3.929 -7.534 1.00 7.72 86 LEU A O 1
ATOM 1317 N N . ALA A 1 87 ? -2.443 -4.179 -9.616 1.00 6.75 87 ALA A N 1
ATOM 1318 C CA . ALA A 1 87 ? -3.456 -5.170 -9.953 1.00 6.96 87 ALA A CA 1
ATOM 1319 C C . ALA A 1 87 ? -3.282 -6.437 -9.100 1.00 6.98 87 ALA A C 1
ATOM 1320 O O . ALA A 1 87 ? -4.264 -7.053 -8.711 1.00 7.88 87 ALA A O 1
ATOM 1327 N N . ALA A 1 88 ? -2.040 -6.799 -8.804 1.00 6.76 88 ALA A N 1
ATOM 1328 C CA . ALA A 1 88 ? -1.770 -7.967 -7.982 1.00 6.98 88 ALA A CA 1
ATOM 1329 C C . ALA A 1 88 ? -2.190 -7.777 -6.522 1.00 7.61 88 ALA A C 1
ATOM 1330 O O . ALA A 1 88 ? -2.681 -8.706 -5.891 1.00 9.55 88 ALA A O 1
ATOM 1337 N N . LEU A 1 89 ? -1.985 -6.575 -5.999 1.00 6.96 89 LEU A N 1
ATOM 1338 C CA . LEU A 1 89 ? -2.353 -6.251 -4.613 1.00 7.66 89 LEU A CA 1
ATOM 1339 C C . LEU A 1 89 ? -3.860 -6.228 -4.471 1.00 8.16 89 LEU A C 1
ATOM 1340 O O . LEU A 1 89 ? -4.411 -6.848 -3.539 1.00 9.13 89 LEU A O 1
ATOM 1356 N N . ILE A 1 90 ? -4.556 -5.508 -5.362 1.00 8.45 90 ILE A N 1
ATOM 1357 C CA . ILE A 1 90 ? -5.990 -5.344 -5.196 1.00 8.31 90 ILE A CA 1
ATOM 1358 C C . ILE A 1 90 ? -6.755 -6.609 -5.576 1.00 9.04 90 ILE A C 1
ATOM 1359 O O . ILE A 1 90 ? -7.796 -6.903 -5.009 1.00 11.23 90 ILE A O 1
ATOM 1375 N N A GLY A 1 91 ? -6.210 -7.380 -6.508 0.40 9.20 91 GLY A N 1
ATOM 1376 N N B GLY A 1 91 ? -6.225 -7.366 -6.536 0.60 8.83 91 GLY A N 1
ATOM 1377 C CA A GLY A 1 91 ? -6.804 -8.646 -6.894 0.40 9.62 91 GLY A CA 1
ATOM 1378 C CA B GLY A 1 91 ? -6.753 -8.683 -6.878 0.60 8.95 91 GLY A CA 1
ATOM 1379 C C A GLY A 1 91 ? -7.638 -8.518 -8.155 0.40 9.65 91 GLY A C 1
ATOM 1380 C C B GLY A 1 91 ? -7.441 -8.827 -8.236 0.60 8.70 91 GLY A C 1
ATOM 1381 O O A GLY A 1 91 ? -8.849 -8.777 -8.142 0.40 10.37 91 GLY A O 1
ATOM 1382 O O B GLY A 1 91 ? -8.308 -9.680 -8.398 0.60 8.32 91 GLY A O 1
ATOM 1389 N N . HIS A 1 92 ? -7.009 -8.081 -9.236 1.00 7.73 92 HIS A N 1
ATOM 1390 C CA . HIS A 1 92 ? -7.661 -8.037 -10.546 1.00 7.48 92 HIS A CA 1
ATOM 1391 C C . HIS A 1 92 ? -6.937 -8.958 -11.529 1.00 7.74 92 HIS A C 1
ATOM 1392 O O . HIS A 1 92 ? -5.973 -8.557 -12.202 1.00 8.37 92 HIS A O 1
ATOM 1407 N N . LEU A 1 93 ? -7.396 -10.208 -11.563 1.00 8.10 93 LEU A N 1
ATOM 1408 C CA . LEU A 1 93 ? -6.704 -11.287 -12.264 1.00 8.44 93 LEU A CA 1
ATOM 1409 C C . LEU A 1 93 ? -6.612 -11.052 -13.767 1.00 8.03 93 LEU A C 1
ATOM 1410 O O . LEU A 1 93 ? -5.551 -11.248 -14.364 1.00 8.58 93 LEU A O 1
ATOM 1426 N N . GLU A 1 94 ? -7.716 -10.665 -14.381 1.00 8.18 94 GLU A N 1
ATOM 1427 C CA . GLU A 1 94 ? -7.717 -10.484 -15.824 1.00 8.62 94 GLU A CA 1
ATOM 1428 C C . GLU A 1 94 ? -6.734 -9.395 -16.220 1.00 9.06 94 GLU A C 1
ATOM 1429 O O . GLU A 1 94 ? -6.052 -9.494 -17.250 1.00 9.53 94 GLU A O 1
ATOM 1441 N N . ILE A 1 95 ? -6.660 -8.332 -15.421 1.00 8.00 95 ILE A N 1
ATOM 1442 C CA . ILE A 1 95 ? -5.722 -7.261 -15.688 1.00 8.01 95 ILE A CA 1
ATOM 1443 C C . ILE A 1 95 ? -4.271 -7.703 -15.486 1.00 7.79 95 ILE A C 1
ATOM 1444 O O . ILE A 1 95 ? -3.401 -7.366 -16.285 1.00 7.91 95 ILE A O 1
ATOM 1460 N N . VAL A 1 96 ? -4.001 -8.507 -14.452 1.00 7.56 96 VAL A N 1
ATOM 1461 C CA . VAL A 1 96 ? -2.667 -9.100 -14.310 1.00 8.24 96 VAL A CA 1
ATOM 1462 C C . VAL A 1 96 ? -2.258 -9.766 -15.622 1.00 7.64 96 VAL A C 1
ATOM 1463 O O . VAL A 1 96 ? -1.134 -9.595 -16.114 1.00 8.57 96 VAL A O 1
ATOM 1476 N N . GLU A 1 97 ? -3.142 -10.596 -16.152 1.00 8.76 97 GLU A N 1
ATOM 1477 C CA . GLU A 1 97 ? -2.858 -11.336 -17.383 1.00 10.41 97 GLU A CA 1
ATOM 1478 C C . GLU A 1 97 ? -2.598 -10.403 -18.580 1.00 8.91 97 GLU A C 1
ATOM 1479 O O . GLU A 1 97 ? -1.648 -10.597 -19.328 1.00 9.97 97 GLU A O 1
ATOM 1491 N N . VAL A 1 98 ? -3.434 -9.384 -18.751 1.00 8.57 98 VAL A N 1
ATOM 1492 C CA . VAL A 1 98 ? -3.239 -8.468 -19.864 1.00 8.96 98 VAL A CA 1
ATOM 1493 C C . VAL A 1 98 ? -1.925 -7.712 -19.749 1.00 8.62 98 VAL A C 1
ATOM 1494 O O . VAL A 1 98 ? -1.196 -7.547 -20.733 1.00 9.47 98 VAL A O 1
ATOM 1507 N N . LEU A 1 99 ? -1.611 -7.237 -18.547 1.00 7.75 99 LEU A N 1
ATOM 1508 C CA . LEU A 1 99 ? -0.353 -6.539 -18.347 1.00 6.83 99 LEU A CA 1
ATOM 1509 C C . LEU A 1 99 ? 0.833 -7.436 -18.700 1.00 7.70 99 LEU A C 1
ATOM 1510 O O . LEU A 1 99 ? 1.781 -7.012 -19.390 1.00 8.46 99 LEU A O 1
ATOM 1526 N N . LEU A 1 100 ? 0.822 -8.689 -18.234 1.00 7.85 100 LEU A N 1
ATOM 1527 C CA . LEU A 1 100 ? 1.897 -9.612 -18.553 1.00 8.97 100 LEU A CA 1
ATOM 1528 C C . LEU A 1 100 ? 2.010 -9.851 -20.061 1.00 9.14 100 LEU A C 1
ATOM 1529 O O . LEU A 1 100 ? 3.120 -9.912 -20.605 1.00 10.96 100 LEU A O 1
ATOM 1545 N N . LYS A 1 101 ? 0.876 -9.994 -20.741 1.00 9.03 101 LYS A N 1
ATOM 1546 C CA . LYS A 1 101 ? 0.894 -10.202 -22.187 1.00 11.37 101 LYS A CA 1
ATOM 1547 C C . LYS A 1 101 ? 1.468 -9.013 -22.935 1.00 10.90 101 LYS A C 1
ATOM 1548 O O . LYS A 1 101 ? 1.966 -9.183 -24.027 1.00 14.17 101 LYS A O 1
ATOM 1567 N N . HIS A 1 102 ? 1.375 -7.822 -22.357 1.00 9.84 102 HIS A N 1
ATOM 1568 C CA . HIS A 1 102 ? 1.952 -6.626 -22.930 1.00 10.01 102 HIS A CA 1
ATOM 1569 C C . HIS A 1 102 ? 3.346 -6.280 -22.404 1.00 10.91 102 HIS A C 1
ATOM 1570 O O . HIS A 1 102 ? 3.816 -5.167 -22.601 1.00 12.95 102 HIS A O 1
ATOM 1585 N N . GLY A 1 103 ? 4.043 -7.213 -21.769 1.00 10.80 103 GLY A N 1
ATOM 1586 C CA . GLY A 1 103 ? 5.437 -6.981 -21.435 1.00 10.96 103 GLY A CA 1
ATOM 1587 C C . GLY A 1 103 ? 5.690 -6.503 -20.022 1.00 8.97 103 GLY A C 1
ATOM 1588 O O . GLY A 1 103 ? 6.826 -6.140 -19.729 1.00 9.87 103 GLY A O 1
ATOM 1592 N N . ALA A 1 104 ? 4.690 -6.525 -19.145 1.00 8.44 104 ALA A N 1
ATOM 1593 C CA . ALA A 1 104 ? 4.952 -6.132 -17.763 1.00 7.93 104 ALA A CA 1
ATOM 1594 C C . ALA A 1 104 ? 6.083 -6.975 -17.186 1.00 8.15 104 ALA A C 1
ATOM 1595 O O . ALA A 1 104 ? 6.125 -8.196 -17.364 1.00 8.70 104 ALA A O 1
ATOM 1602 N N . ASP A 1 105 ? 6.945 -6.306 -16.415 1.00 7.91 105 ASP A N 1
ATOM 1603 C CA . ASP A 1 105 ? 8.075 -6.971 -15.754 1.00 8.13 105 ASP A CA 1
ATOM 1604 C C . ASP A 1 105 ? 7.587 -7.724 -14.522 1.00 7.59 105 ASP A C 1
ATOM 1605 O O . ASP A 1 105 ? 7.186 -7.129 -13.514 1.00 7.60 105 ASP A O 1
ATOM 1614 N N . VAL A 1 106 ? 7.578 -9.053 -14.612 1.00 7.90 106 VAL A N 1
ATOM 1615 C CA . VAL A 1 106 ? 7.005 -9.876 -13.565 1.00 7.65 106 VAL A CA 1
ATOM 1616 C C . VAL A 1 106 ? 7.785 -9.791 -12.259 1.00 7.42 106 VAL A C 1
ATOM 1617 O O . VAL A 1 106 ? 7.218 -10.054 -11.188 1.00 8.26 106 VAL A O 1
ATOM 1630 N N . ASN A 1 107 ? 9.069 -9.435 -12.334 1.00 7.67 107 ASN A N 1
ATOM 1631 C CA . ASN A 1 107 ? 9.927 -9.287 -11.143 1.00 7.87 107 ASN A CA 1
ATOM 1632 C C . ASN A 1 107 ? 10.289 -7.861 -10.800 1.00 7.95 107 ASN A C 1
ATOM 1633 O O . ASN A 1 107 ? 11.259 -7.597 -10.099 1.00 8.73 107 ASN A O 1
ATOM 1644 N N . ALA A 1 108 ? 9.458 -6.921 -11.248 1.00 7.76 108 ALA A N 1
ATOM 1645 C CA . ALA A 1 108 ? 9.622 -5.521 -10.856 1.00 7.37 108 ALA A CA 1
ATOM 1646 C C . ALA A 1 108 ? 9.568 -5.407 -9.345 1.00 7.03 108 ALA A C 1
ATOM 1647 O O . ALA A 1 108 ? 8.782 -6.081 -8.697 1.00 7.80 108 ALA A O 1
ATOM 1654 N N . VAL A 1 109 ? 10.370 -4.490 -8.794 1.00 7.04 109 VAL A N 1
ATOM 1655 C CA . VAL A 1 109 ? 10.342 -4.263 -7.345 1.00 7.20 109 VAL A CA 1
ATOM 1656 C C . VAL A 1 109 ? 9.951 -2.835 -7.017 1.00 8.00 109 VAL A C 1
ATOM 1657 O O . VAL A 1 109 ? 10.330 -1.896 -7.740 1.00 9.60 109 VAL A O 1
ATOM 1670 N N . ASP A 1 110 ? 9.223 -2.665 -5.930 1.00 7.63 110 ASP A N 1
ATOM 1671 C CA . ASP A 1 110 ? 8.871 -1.329 -5.480 1.00 7.67 110 ASP A CA 1
ATOM 1672 C C . ASP A 1 110 ? 9.925 -0.800 -4.500 1.00 7.79 110 ASP A C 1
ATOM 1673 O O . ASP A 1 110 ? 10.995 -1.379 -4.367 1.00 8.12 110 ASP A O 1
ATOM 1682 N N . THR A 1 111 ? 9.629 0.292 -3.819 1.00 7.67 111 THR A N 1
ATOM 1683 C CA . THR A 1 111 ? 10.602 0.925 -2.954 1.00 8.61 111 THR A CA 1
ATOM 1684 C C . THR A 1 111 ? 11.020 0.077 -1.754 1.00 7.88 111 THR A C 1
ATOM 1685 O O . THR A 1 111 ? 12.063 0.342 -1.148 1.00 8.86 111 THR A O 1
ATOM 1696 N N . TRP A 1 112 ? 10.227 -0.938 -1.420 1.00 7.47 112 TRP A N 1
ATOM 1697 C CA . TRP A 1 112 ? 10.559 -1.853 -0.329 1.00 7.98 112 TRP A CA 1
ATOM 1698 C C . TRP A 1 112 ? 11.074 -3.195 -0.845 1.00 7.48 112 TRP A C 1
ATOM 1699 O O . TRP A 1 112 ? 11.226 -4.149 -0.070 1.00 8.24 112 TRP A O 1
ATOM 1720 N N . GLY A 1 113 ? 11.361 -3.271 -2.150 1.00 7.57 113 GLY A N 1
ATOM 1721 C CA . GLY A 1 113 ? 11.872 -4.514 -2.729 1.00 7.79 113 GLY A CA 1
ATOM 1722 C C . GLY A 1 113 ? 10.846 -5.593 -3.003 1.00 6.36 113 GLY A C 1
ATOM 1723 O O . GLY A 1 113 ? 11.209 -6.711 -3.360 1.00 7.41 113 GLY A O 1
ATOM 1727 N N . ASP A 1 114 ? 9.571 -5.258 -2.843 1.00 6.53 114 ASP A N 1
ATOM 1728 C CA . ASP A 1 114 ? 8.522 -6.248 -3.067 1.00 6.67 114 ASP A CA 1
ATOM 1729 C C . ASP A 1 114 ? 8.184 -6.353 -4.552 1.00 6.29 114 ASP A C 1
ATOM 1730 O O . ASP A 1 114 ? 8.100 -5.331 -5.251 1.00 7.21 114 ASP A O 1
ATOM 1739 N N . THR A 1 115 ? 8.020 -7.592 -5.006 1.00 7.01 115 THR A N 1
ATOM 1740 C CA . THR A 1 115 ? 7.523 -7.903 -6.327 1.00 6.50 115 THR A CA 1
ATOM 1741 C C . THR A 1 115 ? 6.008 -8.068 -6.304 1.00 7.23 115 THR A C 1
ATOM 1742 O O . THR A 1 115 ? 5.393 -8.134 -5.228 1.00 7.27 115 THR A O 1
ATOM 1753 N N . PRO A 1 116 ? 5.383 -8.112 -7.490 1.00 6.34 116 PRO A N 1
ATOM 1754 C CA . PRO A 1 116 ? 3.939 -8.371 -7.500 1.00 7.06 116 PRO A CA 1
ATOM 1755 C C . PRO A 1 116 ? 3.575 -9.647 -6.741 1.00 7.14 116 PRO A C 1
ATOM 1756 O O . PRO A 1 116 ? 2.518 -9.679 -6.106 1.00 7.77 116 PRO A O 1
ATOM 1767 N N . LEU A 1 117 ? 4.423 -10.673 -6.779 1.00 6.47 117 LEU A N 1
ATOM 1768 C CA . LEU A 1 117 ? 4.151 -11.916 -6.069 1.00 6.73 117 LEU A CA 1
ATOM 1769 C C . LEU A 1 117 ? 3.993 -11.676 -4.569 1.00 6.82 117 LEU A C 1
ATOM 1770 O O . LEU A 1 117 ? 3.130 -12.273 -3.920 1.00 7.83 117 LEU A O 1
ATOM 1786 N N . HIS A 1 118 ? 4.854 -10.836 -4.002 1.00 7.44 118 HIS A N 1
ATOM 1787 C CA . HIS A 1 118 ? 4.765 -10.536 -2.567 1.00 7.38 118 HIS A CA 1
ATOM 1788 C C . HIS A 1 118 ? 3.413 -9.903 -2.218 1.00 7.47 118 HIS A C 1
ATOM 1789 O O . HIS A 1 118 ? 2.842 -10.164 -1.160 1.00 8.16 118 HIS A O 1
ATOM 1804 N N . LEU A 1 119 ? 2.925 -9.005 -3.081 1.00 7.10 119 LEU A N 1
ATOM 1805 C CA . LEU A 1 119 ? 1.686 -8.273 -2.837 1.00 7.20 119 LEU A CA 1
ATOM 1806 C C . LEU A 1 119 ? 0.485 -9.182 -3.013 1.00 7.30 119 LEU A C 1
ATOM 1807 O O . LEU A 1 119 ? -0.460 -9.118 -2.222 1.00 8.21 119 LEU A O 1
ATOM 1823 N N . ALA A 1 120 ? 0.488 -10.028 -4.042 1.00 7.43 120 ALA A N 1
ATOM 1824 C CA . ALA A 1 120 ? -0.586 -11.009 -4.167 1.00 7.95 120 ALA A CA 1
ATOM 1825 C C . ALA A 1 120 ? -0.599 -11.941 -2.947 1.00 8.18 120 ALA A C 1
ATOM 1826 O O . ALA A 1 120 ? -1.662 -12.368 -2.486 1.00 9.35 120 ALA A O 1
ATOM 1833 N N . ALA A 1 121 ? 0.577 -12.271 -2.437 1.00 8.06 121 ALA A N 1
ATOM 1834 C CA . ALA A 1 121 ? 0.682 -13.186 -1.307 1.00 8.84 121 ALA A CA 1
ATOM 1835 C C . ALA A 1 121 ? 0.064 -12.603 -0.035 1.00 9.11 121 ALA A C 1
ATOM 1836 O O . ALA A 1 121 ? -0.627 -13.320 0.687 1.00 10.20 121 ALA A O 1
ATOM 1843 N N . ILE A 1 122 ? 0.309 -11.327 0.263 1.00 8.60 122 ILE A N 1
ATOM 1844 C CA . ILE A 1 122 ? -0.223 -10.801 1.520 1.00 8.27 122 ILE A CA 1
ATOM 1845 C C . ILE A 1 122 ? -1.737 -10.802 1.483 1.00 8.78 122 ILE A C 1
ATOM 1846 O O . ILE A 1 122 ? -2.368 -11.066 2.514 1.00 10.23 122 ILE A O 1
ATOM 1862 N N . MET A 1 123 ? -2.335 -10.538 0.318 1.00 9.04 123 MET A N 1
ATOM 1863 C CA . MET A 1 123 ? -3.786 -10.512 0.207 1.00 11.10 123 MET A CA 1
ATOM 1864 C C . MET A 1 123 ? -4.411 -11.877 -0.106 1.00 12.42 123 MET A C 1
ATOM 1865 O O . MET A 1 123 ? -5.627 -11.988 -0.220 1.00 14.60 123 MET A O 1
ATOM 1879 N N . GLY A 1 124 ? -3.600 -12.920 -0.226 1.00 11.03 124 GLY A N 1
ATOM 1880 C CA . GLY A 1 124 ? -4.124 -14.268 -0.421 1.00 12.47 124 GLY A CA 1
ATOM 1881 C C . GLY A 1 124 ? -4.716 -14.532 -1.803 1.00 11.17 124 GLY A C 1
ATOM 1882 O O . GLY A 1 124 ? -5.601 -15.386 -1.939 1.00 12.85 124 GLY A O 1
ATOM 1886 N N . HIS A 1 125 ? -4.228 -13.839 -2.828 1.00 10.06 125 HIS A N 1
ATOM 1887 C CA . HIS A 1 125 ? -4.776 -13.971 -4.182 1.00 9.89 125 HIS A CA 1
ATOM 1888 C C . HIS A 1 125 ? -4.113 -15.169 -4.888 1.00 9.70 125 HIS A C 1
ATOM 1889 O O . HIS A 1 125 ? -3.136 -15.004 -5.627 1.00 10.36 125 HIS A O 1
ATOM 1904 N N . LEU A 1 126 ? -4.667 -16.347 -4.677 1.00 10.47 126 LEU A N 1
ATOM 1905 C CA A LEU A 1 126 ? -4.042 -17.586 -5.128 0.53 12.04 126 LEU A CA 1
ATOM 1906 C CA B LEU A 1 126 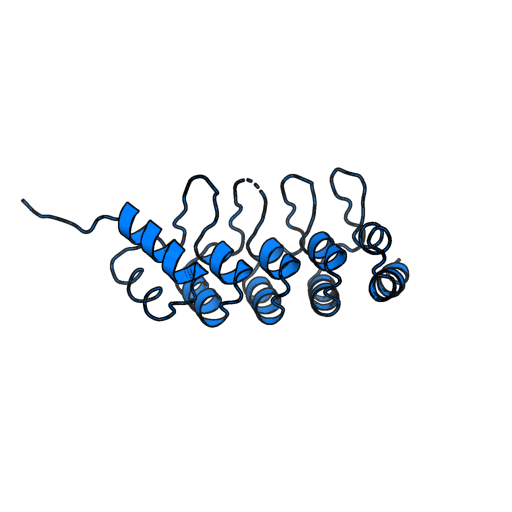? -4.046 -17.587 -5.130 0.47 10.67 126 LEU A CA 1
ATOM 1907 C C . LEU A 1 126 ? -3.912 -17.672 -6.650 1.00 11.40 126 LEU A C 1
ATOM 1908 O O . LEU A 1 126 ? -2.870 -18.084 -7.180 1.00 11.57 126 LEU A O 1
ATOM 1937 N N . GLU A 1 127 ? -4.971 -17.322 -7.359 1.00 10.35 127 GLU A N 1
ATOM 1938 C CA . GLU A 1 127 ? -4.972 -17.422 -8.820 1.00 11.18 127 GLU A CA 1
ATOM 1939 C C . GLU A 1 127 ? -3.936 -16.479 -9.423 1.00 9.55 127 GLU A C 1
ATOM 1940 O O . GLU A 1 127 ? -3.227 -16.834 -10.363 1.00 11.05 127 GLU A O 1
ATOM 1952 N N . ILE A 1 128 ? -3.845 -15.269 -8.883 1.00 8.71 128 ILE A N 1
ATOM 1953 C CA . ILE A 1 128 ? -2.836 -14.341 -9.329 1.00 8.21 128 ILE A CA 1
ATOM 1954 C C . ILE A 1 128 ? -1.431 -14.863 -9.043 1.00 8.12 128 ILE A C 1
ATOM 1955 O O . ILE A 1 128 ? -0.533 -14.758 -9.881 1.00 8.74 128 ILE A O 1
ATOM 1971 N N . VAL A 1 129 ? -1.209 -15.435 -7.853 1.00 8.57 129 VAL A N 1
ATOM 1972 C CA . VAL A 1 129 ? 0.087 -16.038 -7.557 1.00 9.14 129 VAL A CA 1
ATOM 1973 C C . VAL A 1 129 ? 0.463 -17.065 -8.631 1.00 9.59 129 VAL A C 1
ATOM 1974 O O . VAL A 1 129 ? 1.605 -17.058 -9.137 1.00 9.91 129 VAL A O 1
ATOM 1987 N N . GLU A 1 130 ? -0.478 -17.942 -8.995 1.00 10.58 130 GLU A N 1
ATOM 1988 C CA . GLU A 1 130 ? -0.182 -18.958 -9.981 1.00 11.47 130 GLU A CA 1
ATOM 1989 C C . GLU A 1 130 ? 0.163 -18.360 -11.330 1.00 10.16 130 GLU A C 1
ATOM 1990 O O . GLU A 1 130 ? 1.068 -18.838 -11.989 1.00 10.65 130 GLU A O 1
ATOM 2002 N N . VAL A 1 131 ? -0.584 -17.364 -11.775 1.00 9.58 131 VAL A N 1
ATOM 2003 C CA . VAL A 1 131 ? -0.257 -16.720 -13.057 1.00 9.65 131 VAL A CA 1
ATOM 2004 C C . VAL A 1 131 ? 1.092 -16.047 -13.021 1.00 9.09 131 VAL A C 1
ATOM 2005 O O . VAL A 1 131 ? 1.854 -16.152 -13.981 1.00 9.57 131 VAL A O 1
ATOM 2018 N N . LEU A 1 132 ? 1.399 -15.353 -11.923 1.00 7.81 132 LEU A N 1
ATOM 2019 C CA . LEU A 1 132 ? 2.717 -14.712 -11.820 1.00 7.69 132 LEU A CA 1
ATOM 2020 C C . LEU A 1 132 ? 3.841 -15.733 -11.923 1.00 7.58 132 LEU A C 1
ATOM 2021 O O . LEU A 1 132 ? 4.809 -15.544 -12.651 1.00 8.27 132 LEU A O 1
ATOM 2037 N N . LEU A 1 133 ? 3.715 -16.839 -11.196 1.00 8.33 133 LEU A N 1
ATOM 2038 C CA . LEU A 1 133 ? 4.739 -17.877 -11.258 1.00 9.23 133 LEU A CA 1
ATOM 2039 C C . LEU A 1 133 ? 4.858 -18.469 -12.661 1.00 9.60 133 LEU A C 1
ATOM 2040 O O . LEU A 1 133 ? 5.972 -18.680 -13.149 1.00 10.16 133 LEU A O 1
ATOM 2056 N N . LYS A 1 134 ? 3.748 -18.746 -13.322 1.00 9.85 134 LYS A N 1
ATOM 2057 C CA . LYS A 1 134 ? 3.802 -19.286 -14.679 1.00 11.06 134 LYS A CA 1
ATOM 2058 C C . LYS A 1 134 ? 4.551 -18.335 -15.628 1.00 9.95 134 LYS A C 1
ATOM 2059 O O . LYS A 1 134 ? 5.195 -18.780 -16.585 1.00 10.78 134 LYS A O 1
ATOM 2066 N N . HIS A 1 135 ? 4.426 -17.036 -15.391 1.00 9.14 135 HIS A N 1
ATOM 2067 C CA . HIS A 1 135 ? 5.066 -16.021 -16.207 1.00 9.10 135 HIS A CA 1
ATOM 2068 C C . HIS A 1 135 ? 6.460 -15.627 -15.731 1.00 8.77 135 HIS A C 1
ATOM 2069 O O . HIS A 1 135 ? 7.036 -14.676 -16.257 1.00 10.91 135 HIS A O 1
ATOM 2084 N N . GLY A 1 136 ? 7.027 -16.368 -14.774 1.00 7.87 136 GLY A N 1
ATOM 2085 C CA . GLY A 1 136 ? 8.396 -16.138 -14.415 1.00 7.96 136 GLY A CA 1
ATOM 2086 C C . GLY A 1 136 ? 8.653 -15.440 -13.102 1.00 7.93 136 GLY A C 1
ATOM 2087 O O . GLY A 1 136 ? 9.807 -15.107 -12.832 1.00 8.34 136 GLY A O 1
ATOM 2091 N N . ALA A 1 137 ? 7.652 -15.218 -12.254 1.00 8.55 137 ALA A N 1
ATOM 2092 C CA . ALA A 1 137 ? 7.973 -14.630 -10.956 1.00 8.07 137 ALA A CA 1
ATOM 2093 C C . ALA A 1 137 ? 9.003 -15.486 -10.258 1.00 8.09 137 ALA A C 1
ATOM 2094 O O . ALA A 1 137 ? 8.895 -16.717 -10.217 1.00 8.58 137 ALA A O 1
ATOM 2101 N N . ASP A 1 138 ? 9.982 -14.834 -9.647 1.00 9.02 138 ASP A N 1
ATOM 2102 C CA . ASP A 1 138 ? 10.984 -15.515 -8.856 1.00 8.75 138 ASP A CA 1
ATOM 2103 C C . ASP A 1 138 ? 10.432 -15.857 -7.491 1.00 9.03 138 ASP A C 1
ATOM 2104 O O . ASP A 1 138 ? 10.247 -14.975 -6.650 1.00 9.31 138 ASP A O 1
ATOM 2113 N N . VAL A 1 139 ? 10.139 -17.139 -7.261 1.00 9.06 139 VAL A N 1
ATOM 2114 C CA . VAL A 1 139 ? 9.471 -17.515 -6.020 1.00 9.60 139 VAL A CA 1
ATOM 2115 C C . VAL A 1 139 ? 10.376 -17.238 -4.809 1.00 9.50 139 VAL A C 1
ATOM 2116 O O . VAL A 1 139 ? 9.900 -17.054 -3.699 1.00 11.48 139 VAL A O 1
ATOM 2129 N N . ASN A 1 140 ? 11.691 -17.219 -5.026 1.00 9.43 140 ASN A N 1
ATOM 2130 C CA . ASN A 1 140 ? 12.655 -16.977 -3.960 1.00 10.47 140 ASN A CA 1
ATOM 2131 C C . ASN A 1 140 ? 12.993 -15.516 -3.745 1.00 10.59 140 ASN A C 1
ATOM 2132 O O . ASN A 1 140 ? 13.827 -15.196 -2.893 1.00 10.99 140 ASN A O 1
ATOM 2143 N N . ALA A 1 141 ? 12.348 -14.623 -4.495 1.00 8.99 141 ALA A N 1
ATOM 2144 C CA . ALA A 1 141 ? 12.673 -13.209 -4.396 1.00 9.62 141 ALA A CA 1
ATOM 2145 C C . ALA A 1 141 ? 12.510 -12.708 -2.958 1.00 9.17 141 ALA A C 1
ATOM 2146 O O . ALA A 1 141 ? 11.478 -12.921 -2.321 1.00 9.57 141 ALA A O 1
ATOM 2153 N N . GLN A 1 142 ? 13.532 -12.013 -2.467 1.00 8.82 142 GLN A N 1
ATOM 2154 C CA . GLN A 1 142 ? 13.492 -11.404 -1.143 1.00 9.22 142 GLN A CA 1
ATOM 2155 C C . GLN A 1 142 ? 13.331 -9.901 -1.258 1.00 8.57 142 GLN A C 1
ATOM 2156 O O . GLN A 1 142 ? 14.0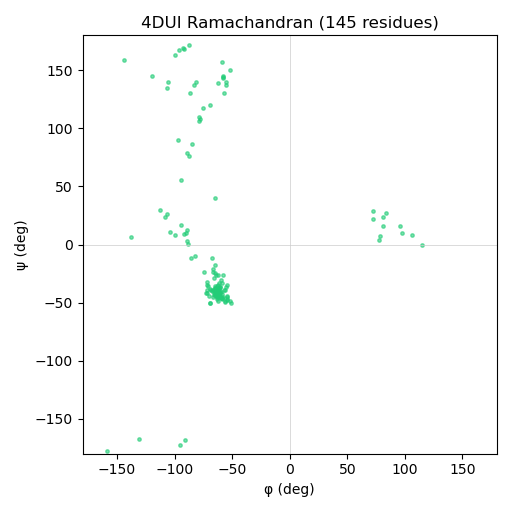17 -9.253 -2.051 1.00 9.60 142 GLN A O 1
ATOM 2170 N N . ASP A 1 143 ? 12.432 -9.342 -0.456 1.00 8.35 143 ASP A N 1
ATOM 2171 C CA . ASP A 1 143 ? 12.283 -7.881 -0.401 1.00 8.25 143 ASP A CA 1
ATOM 2172 C C . ASP A 1 143 ? 13.360 -7.297 0.539 1.00 8.08 143 ASP A C 1
ATOM 2173 O O . ASP A 1 143 ? 14.246 -8.015 0.978 1.00 8.84 143 ASP A O 1
ATOM 2182 N N A LYS A 1 144 ? 13.312 -5.994 0.791 0.43 9.13 144 LYS A N 1
ATOM 2183 N N B LYS A 1 144 ? 13.317 -6.000 0.773 0.57 7.86 144 LYS A N 1
ATOM 2184 C CA A LYS A 1 144 ? 14.341 -5.309 1.580 0.43 10.80 144 LYS A CA 1
ATOM 2185 C CA B LYS A 1 144 ? 14.355 -5.337 1.546 0.57 9.09 144 LYS A CA 1
ATOM 2186 C C A LYS A 1 144 ? 14.292 -5.662 3.053 0.43 10.94 144 LYS A C 1
ATOM 2187 C C B LYS A 1 144 ? 14.326 -5.726 3.023 0.57 9.67 144 LYS A C 1
ATOM 2188 O O A LYS A 1 144 ? 15.183 -5.294 3.813 0.43 12.86 144 LYS A O 1
ATOM 2189 O O B LYS A 1 144 ? 15.304 -5.527 3.735 0.57 11.21 144 LYS A O 1
ATOM 2226 N N . PHE A 1 145 ? 13.230 -6.347 3.454 1.00 9.03 145 PHE A N 1
ATOM 2227 C CA . PHE A 1 145 ? 13.107 -6.859 4.812 1.00 9.33 145 PHE A CA 1
ATOM 2228 C C . PHE A 1 145 ? 13.545 -8.320 4.877 1.00 9.75 145 PHE A C 1
ATOM 2229 O O . PHE A 1 145 ? 13.441 -8.938 5.926 1.00 10.96 145 PHE A O 1
ATOM 2246 N N . GLY A 1 146 ? 14.070 -8.860 3.778 1.00 9.82 146 GLY A N 1
ATOM 2247 C CA . GLY A 1 146 ? 14.533 -10.223 3.742 1.00 10.26 146 GLY A CA 1
ATOM 2248 C C . GLY A 1 146 ? 13.436 -11.237 3.539 1.00 10.29 146 GLY A C 1
ATOM 2249 O O . GLY A 1 146 ? 13.681 -12.426 3.766 1.00 13.25 146 GLY A O 1
ATOM 2253 N N . LYS A 1 147 ? 12.254 -10.827 3.110 1.00 8.80 147 LYS A N 1
ATOM 2254 C CA . LYS A 1 147 ? 11.121 -11.734 3.109 1.00 9.14 147 LYS A CA 1
ATOM 2255 C C . LYS A 1 147 ? 10.769 -12.213 1.719 1.00 8.95 147 LYS A C 1
ATOM 2256 O O . LYS A 1 147 ? 10.779 -11.441 0.758 1.00 8.98 147 LYS A O 1
ATOM 2275 N N . THR A 1 148 ? 10.435 -13.500 1.614 1.00 9.43 148 THR A N 1
ATOM 2276 C CA . THR A 1 148 ? 9.887 -14.081 0.397 1.00 8.95 148 THR A CA 1
ATOM 2277 C C . THR A 1 148 ? 8.355 -14.034 0.440 1.00 9.40 148 THR A C 1
ATOM 2278 O O . THR A 1 148 ? 7.736 -13.764 1.482 1.00 9.22 148 THR A O 1
ATOM 2289 N N . ALA A 1 149 ? 7.721 -14.324 -0.694 1.00 9.11 149 ALA A N 1
ATOM 2290 C CA . ALA A 1 149 ? 6.267 -14.465 -0.738 1.00 9.70 149 ALA A CA 1
ATOM 2291 C C . ALA A 1 149 ? 5.789 -15.541 0.245 1.00 9.04 149 ALA A C 1
ATOM 2292 O O . ALA A 1 149 ? 4.738 -15.387 0.868 1.00 9.50 149 ALA A O 1
ATOM 2299 N N . PHE A 1 150 ? 6.530 -16.643 0.363 1.00 9.11 150 PHE A N 1
ATOM 2300 C CA . PHE A 1 150 ? 6.193 -17.639 1.369 1.00 10.08 150 PHE A CA 1
ATOM 2301 C C . PHE A 1 150 ? 6.152 -17.027 2.782 1.00 9.77 150 PHE A C 1
ATOM 2302 O O . PHE A 1 150 ? 5.183 -17.216 3.522 1.00 10.45 150 PHE A O 1
ATOM 2319 N N . ASP A 1 151 ? 7.208 -16.286 3.140 1.00 8.74 151 ASP A N 1
ATOM 2320 C CA . ASP A 1 151 ? 7.262 -15.661 4.460 1.00 10.19 151 ASP A CA 1
ATOM 2321 C C . ASP A 1 151 ? 6.039 -14.766 4.690 1.00 9.51 151 ASP A C 1
ATOM 2322 O O . ASP A 1 151 ? 5.416 -14.783 5.758 1.00 10.67 151 ASP A O 1
ATOM 2331 N N . ILE A 1 152 ? 5.733 -13.912 3.716 1.00 8.79 152 ILE A N 1
ATOM 2332 C CA A ILE A 1 152 ? 4.607 -13.001 3.851 0.50 8.94 152 ILE A CA 1
ATOM 2333 C CA B ILE A 1 152 ? 4.601 -12.990 3.798 0.50 8.92 152 ILE A CA 1
ATOM 2334 C C . ILE A 1 152 ? 3.299 -13.768 4.013 1.00 9.37 152 ILE A C 1
ATOM 2335 O O . ILE A 1 152 ? 2.461 -13.402 4.845 1.00 9.91 152 ILE A O 1
ATOM 2366 N N . SER A 1 153 ? 3.116 -14.847 3.235 1.00 10.26 153 SER A N 1
ATOM 2367 C CA A SER A 1 153 ? 1.883 -15.613 3.298 0.68 11.88 153 SER A CA 1
ATOM 2368 C CA B SER A 1 153 ? 1.894 -15.635 3.323 0.32 11.31 153 SER A CA 1
ATOM 2369 C C . SER A 1 153 ? 1.696 -16.221 4.692 1.00 12.34 153 SER A C 1
ATOM 2370 O O . SER A 1 153 ? 0.616 -16.134 5.280 1.00 13.64 153 SER A O 1
ATOM 2383 N N . ILE A 1 154 ? 2.728 -16.860 5.211 1.00 11.79 154 ILE A N 1
ATOM 2384 C CA . ILE A 1 154 ? 2.557 -17.475 6.515 1.00 13.63 154 ILE A CA 1
ATOM 2385 C C . ILE A 1 154 ? 2.485 -16.426 7.635 1.00 14.02 154 ILE A C 1
ATOM 2386 O O . ILE A 1 154 ? 1.733 -16.581 8.601 1.00 15.27 154 ILE A O 1
ATOM 2402 N N . ASP A 1 155 ? 3.188 -15.301 7.476 1.00 12.08 155 ASP A N 1
ATOM 2403 C CA . ASP A 1 155 ? 3.122 -14.267 8.486 1.00 11.08 155 ASP A CA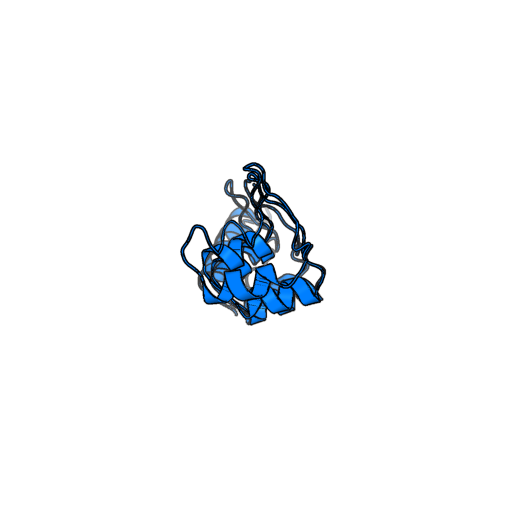 1
ATOM 2404 C C . ASP A 1 155 ? 1.723 -13.717 8.626 1.00 9.27 155 ASP A C 1
ATOM 2405 O O . ASP A 1 155 ? 1.327 -13.376 9.739 1.00 9.69 155 ASP A O 1
ATOM 2414 N N . ASN A 1 156 ? 0.989 -13.636 7.512 1.00 9.17 156 ASN A N 1
ATOM 2415 C CA . ASN A 1 156 ? -0.382 -13.132 7.535 1.00 8.62 156 ASN A CA 1
ATOM 2416 C C . ASN A 1 156 ? -1.399 -14.250 7.714 1.00 10.98 156 ASN A C 1
ATOM 2417 O O . ASN A 1 156 ? -2.586 -14.018 7.565 1.00 13.09 156 ASN A O 1
ATOM 2428 N N . GLY A 1 157 ? -0.963 -15.465 8.011 1.00 11.62 157 GLY A N 1
ATOM 2429 C CA . GLY A 1 157 ? -1.904 -16.551 8.258 1.00 13.89 157 GLY A CA 1
ATOM 2430 C C . GLY A 1 157 ? -2.627 -17.076 7.020 1.00 13.86 157 GLY A C 1
ATOM 2431 O O . GLY A 1 157 ? -3.676 -17.707 7.134 1.00 16.32 157 GLY A O 1
ATOM 2435 N N . ASN A 1 158 ? -2.047 -16.846 5.833 1.00 13.28 158 ASN A N 1
ATOM 2436 C CA . ASN A 1 158 ? -2.609 -17.332 4.559 1.00 12.11 158 ASN A CA 1
ATOM 2437 C C . ASN A 1 158 ? -2.050 -18.743 4.363 1.00 12.89 158 ASN A C 1
ATOM 2438 O O . ASN A 1 158 ? -1.151 -18.988 3.568 1.00 12.98 158 ASN A O 1
ATOM 2449 N N . GLU A 1 159 ? -2.623 -19.686 5.111 1.00 14.33 159 GLU A N 1
ATOM 2450 C CA . GLU A 1 159 ? -2.076 -21.025 5.205 1.00 15.17 159 GLU A CA 1
ATOM 2451 C C . GLU A 1 159 ? -2.257 -21.809 3.914 1.00 13.62 159 GLU A C 1
ATOM 2452 O O . GLU A 1 159 ? -1.374 -22.588 3.562 1.00 13.70 159 GLU A O 1
ATOM 2464 N N . ASP A 1 160 ? -3.368 -21.625 3.200 1.00 14.11 160 ASP A N 1
ATOM 2465 C CA . ASP A 1 160 ? -3.543 -22.335 1.929 1.00 15.01 160 ASP A CA 1
ATOM 2466 C C . ASP A 1 160 ? -2.405 -21.958 0.985 1.00 13.61 160 ASP A C 1
ATOM 2467 O O . ASP A 1 160 ? -1.815 -22.821 0.332 1.00 14.83 160 ASP A O 1
ATOM 2476 N N . LEU A 1 161 ? -2.120 -20.663 0.887 1.00 13.22 161 LEU A N 1
ATOM 2477 C CA . LEU A 1 161 ? -1.058 -20.183 0.018 1.00 12.70 161 LEU A CA 1
ATOM 2478 C C . LEU A 1 161 ? 0.323 -20.632 0.491 1.00 12.09 161 LEU A C 1
ATOM 2479 O O . LEU A 1 161 ? 1.149 -21.067 -0.312 1.00 12.64 161 LEU A O 1
ATOM 2495 N N . ALA A 1 162 ? 0.590 -20.515 1.787 1.00 12.03 162 ALA A N 1
ATOM 2496 C CA . ALA A 1 162 ? 1.905 -20.857 2.315 1.00 13.12 162 ALA A CA 1
ATOM 2497 C C . ALA A 1 162 ? 2.214 -22.327 2.010 1.00 12.63 162 ALA A C 1
ATOM 2498 O O . ALA A 1 162 ? 3.351 -22.694 1.654 1.00 14.19 162 ALA A O 1
ATOM 2505 N N . GLU A 1 163 ? 1.202 -23.181 2.153 1.00 12.14 163 GLU A N 1
ATOM 2506 C CA . GLU A 1 163 ? 1.353 -24.610 1.876 1.00 13.48 163 GLU A CA 1
ATOM 2507 C C . GLU A 1 163 ? 1.729 -24.873 0.434 1.00 13.68 163 GLU A C 1
ATOM 2508 O O . GLU A 1 163 ? 2.470 -25.810 0.134 1.00 14.46 163 GLU A O 1
ATOM 2520 N N . ILE A 1 164 ? 1.177 -24.088 -0.482 1.00 12.41 164 ILE A N 1
ATOM 2521 C CA . ILE A 1 164 ? 1.536 -24.192 -1.900 1.00 13.21 164 ILE A CA 1
ATOM 2522 C C . ILE A 1 164 ? 2.953 -23.707 -2.140 1.00 13.14 164 ILE A C 1
ATOM 2523 O O . ILE A 1 164 ? 3.770 -24.407 -2.769 1.00 14.77 164 ILE A O 1
ATOM 2539 N N . LEU A 1 165 ? 3.279 -22.519 -1.631 1.00 12.76 165 LEU A N 1
ATOM 2540 C CA . LEU A 1 165 ? 4.576 -21.921 -1.908 1.00 12.11 165 LEU A CA 1
ATOM 2541 C C . LEU A 1 165 ? 5.693 -22.739 -1.296 1.00 13.15 165 LEU A C 1
ATOM 2542 O O . LEU A 1 165 ? 6.806 -22.757 -1.836 1.00 14.20 165 LEU A O 1
ATOM 2558 N N . GLN A 1 166 ? 5.422 -23.432 -0.195 1.00 13.52 166 GLN A N 1
ATOM 2559 C CA . GLN A 1 166 ? 6.488 -24.191 0.441 1.00 15.49 166 GLN A CA 1
ATOM 2560 C C . GLN A 1 166 ? 6.959 -25.346 -0.440 1.00 14.69 166 GLN A C 1
ATOM 2561 O O . GLN A 1 166 ? 8.068 -25.828 -0.274 1.00 17.91 166 GLN A O 1
ATOM 2575 N N . LYS A 1 167 ? 6.136 -25.797 -1.390 1.00 14.50 167 LYS A N 1
ATOM 2576 C CA . LYS A 1 167 ? 6.506 -26.923 -2.253 1.00 15.00 167 LYS A CA 1
ATOM 2577 C C . LYS A 1 167 ? 7.392 -26.493 -3.417 1.00 15.98 167 LYS A C 1
ATOM 2578 O O . LYS A 1 167 ? 7.928 -27.348 -4.130 1.00 18.16 167 LYS A O 1
ATOM 2597 N N . LEU A 1 168 ? 7.549 -25.190 -3.626 1.00 15.87 168 LEU A N 1
ATOM 2598 C CA . LEU A 1 168 ? 8.241 -24.686 -4.810 1.00 17.85 168 LEU A CA 1
ATOM 2599 C C . LEU A 1 168 ? 9.728 -24.433 -4.520 1.00 23.56 168 LEU A C 1
ATOM 2600 O O . LEU A 1 168 ? 10.250 -23.345 -4.770 1.00 25.19 168 LEU A O 1
ATOM 2616 N N . ASN A 1 169 ? 10.422 -25.466 -4.038 1.00 26.40 169 ASN A N 1
ATOM 2617 C CA . ASN A 1 169 ? 11.789 -25.318 -3.537 1.00 28.50 169 ASN A CA 1
#

Secondary structure (P-SEA, 3-state):
ccccccaaaaaaaaaaaaaacaaaaaaaaaaacccccccccccccaaaaaaaaccaaaaaaaaaaccccccccccccaaaaaaaaccaaaaaaaaaacccccccccccccaaaaaaaacaaaaaaaaaaacccccccccccccaaaaaaaacaaaaaaaaaacc

Radius of gyration: 17.2 Å; Cα contacts (8 Å, |Δi|>4): 321; chains: 1; bounding box: 30×62×40 Å

Sequence (164 aa):
HHHHHHHGSDLGKKLLEAARAGQDDDEEVRRIILMANNGADVNATDASGLTPLHLAATYGHLEIVEVLLKHGADVNAIIDIGSTPLHLAALIGGHLEIVEVLLKHGADVNAVDTWGDTPLHLAAIMGHLLEIVEVLLKHGADVNAQDKKFGKTAFDIISSIDNGNEDLAEILQKLN

B-factor: mean 13.5, std 6.54, range [6.04, 49.53]

Nearest PDB structures (foldseek):
  4hrl-assembly1_A  TM=9.681E-01  e=1.274E-18  synthetic construct
  5ma9-assembly1_A  TM=9.887E-01  e=1.524E-17  synthetic construct
  5mad-assembly1_A  TM=9.443E-01  e=2.682E-18  synthetic construct
  5le6-assembly6_F  TM=9.689E-01  e=7.102E-17  synthetic construct
  5mbl-assembly1_B  TM=9.392E-01  e=4.458E-16  synthetic construct

Foldseek 3Di:
DDDADDQLVLQVVLLVCLLVLVQVSVVVSVVRPHDLQRDDLQQQGSLLNNLLNQRQSNNVVSVVVPYDLQRATPQDGSLLRNLQNARQVSNVVSLVSPYDLLGQGPQQDGSLLNNLLVLNQNNNVVSVVSPHDQCRQTNVRDGSLRNNVVNPVVVNNVVSVVDD

Solvent-accessible surface area: 8612 Å² total

CATH classification: 1.25.40.20